Protein AF-X6NV52-F1 (afdb_monomer)

Secondary structure (DSSP, 8-state):
-HHHHHHHHHHHHHHHHHHHHHHHHHHHTTT--GGGSBSEEE-TTTT--EEE-S-HHHHHHHHHHHHHHHTT----HHHHHHHHHHHHHHHHHHHHHHHHHHHHHHHHH--GGGHHHHHHHHHHHHHHHHT-TT-BTT-HHHHHHHHHHHHHHHHHHHHHHHHHHHTT-

Solvent-accessible surface area (backbone atoms only — not comparable to full-atom values): 9707 Å² total; per-residue (Å²): 111,70,68,60,50,53,50,49,53,51,51,52,52,52,48,51,54,52,50,52,50,50,54,49,52,52,61,75,54,68,75,75,65,66,56,79,38,51,54,57,45,67,36,80,90,64,94,55,43,53,42,62,63,61,63,66,64,56,55,51,49,41,53,52,53,51,52,41,46,75,74,68,51,85,75,54,75,68,57,50,52,53,37,57,58,45,55,72,45,48,62,56,50,53,53,47,45,54,53,24,52,49,59,56,47,42,74,75,69,60,51,81,88,49,49,76,77,45,47,63,51,52,49,54,43,52,50,54,61,70,66,40,84,82,42,31,75,76,41,69,68,55,43,51,56,51,50,54,50,50,51,54,45,53,47,57,51,47,55,58,59,53,52,54,62,63,76,74,113

Mean predicted aligned error: 9.34 Å

Structure (mmCIF, N/CA/C/O backbone):
data_AF-X6NV52-F1
#
_entry.id   AF-X6NV52-F1
#
loop_
_atom_site.group_PDB
_atom_site.id
_atom_site.type_symbol
_atom_site.label_atom_id
_atom_site.label_alt_id
_atom_site.label_comp_id
_atom_site.label_asym_id
_atom_site.label_entity_id
_atom_site.label_seq_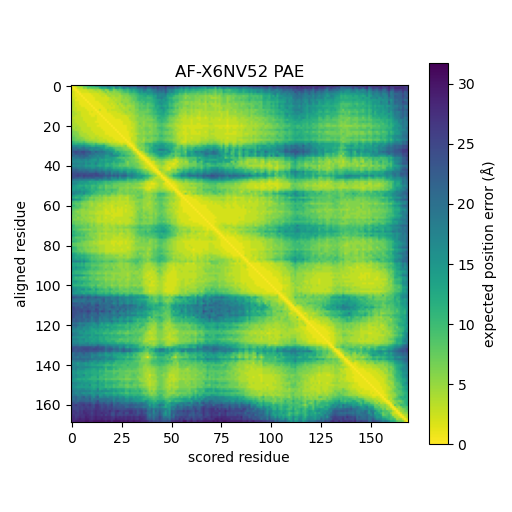id
_atom_site.pdbx_PDB_ins_code
_atom_site.Cartn_x
_atom_site.Cartn_y
_atom_site.Cartn_z
_atom_site.occupancy
_atom_site.B_iso_or_equiv
_atom_site.auth_seq_id
_atom_site.auth_comp_id
_atom_site.auth_asym_id
_atom_site.auth_atom_id
_atom_site.pdbx_PDB_model_num
ATOM 1 N N . GLU A 1 1 ? 34.525 13.836 -32.733 1.00 70.88 1 GLU A N 1
ATOM 2 C CA . GLU A 1 1 ? 34.931 12.497 -32.248 1.00 70.88 1 GLU A CA 1
ATOM 3 C C . GLU A 1 1 ? 34.669 12.291 -30.760 1.00 70.88 1 GLU A C 1
ATOM 5 O O . GLU A 1 1 ? 33.910 11.395 -30.421 1.00 70.88 1 GLU A O 1
ATOM 10 N N . THR A 1 2 ? 35.203 13.131 -29.869 1.00 86.62 2 THR A N 1
ATOM 11 C CA . THR A 1 2 ? 35.056 12.961 -28.408 1.00 86.62 2 THR A CA 1
ATOM 12 C C . THR A 1 2 ? 33.617 13.092 -27.896 1.00 86.62 2 THR A C 1
ATOM 14 O O . THR A 1 2 ? 33.186 12.259 -27.110 1.00 86.62 2 THR A O 1
ATOM 17 N N . LEU A 1 3 ? 32.845 14.079 -28.372 1.00 88.06 3 LEU A N 1
ATOM 18 C CA . LEU A 1 3 ? 31.438 14.256 -27.974 1.00 88.06 3 LEU A CA 1
ATOM 19 C C . LEU A 1 3 ? 30.544 13.094 -28.422 1.00 88.06 3 LEU A C 1
ATOM 21 O O . LEU A 1 3 ? 29.704 12.639 -27.659 1.00 88.06 3 LEU A O 1
ATOM 25 N N . SER A 1 4 ? 30.751 12.589 -29.640 1.00 89.25 4 SER A N 1
ATOM 26 C CA . SER A 1 4 ? 30.016 11.431 -30.160 1.00 89.25 4 SER A CA 1
ATOM 27 C C . SER A 1 4 ? 30.329 10.166 -29.362 1.00 89.25 4 SER A C 1
ATOM 29 O O . SER A 1 4 ? 29.428 9.385 -29.087 1.00 89.25 4 SER A O 1
ATOM 31 N N . ARG A 1 5 ? 31.589 9.992 -28.940 1.00 92.62 5 ARG A N 1
ATOM 32 C CA . ARG A 1 5 ? 31.991 8.875 -28.081 1.00 92.62 5 ARG A CA 1
ATOM 33 C C . ARG A 1 5 ? 31.328 8.952 -26.704 1.00 92.62 5 ARG A C 1
ATOM 35 O O . ARG A 1 5 ? 30.711 7.982 -26.293 1.00 92.62 5 ARG A O 1
ATOM 42 N N . LEU A 1 6 ? 31.382 10.114 -26.048 1.00 93.88 6 LEU A N 1
ATOM 43 C CA . LEU A 1 6 ? 30.739 10.327 -24.743 1.00 93.88 6 LEU A CA 1
ATOM 44 C C . LEU A 1 6 ? 29.217 10.148 -24.809 1.00 93.88 6 LEU A C 1
ATOM 46 O O . LEU A 1 6 ? 28.619 9.612 -23.883 1.00 93.88 6 LEU A O 1
ATOM 50 N N . TRP A 1 7 ? 28.586 10.583 -25.903 1.00 92.75 7 TRP A N 1
ATOM 51 C CA . TRP A 1 7 ? 27.157 10.372 -26.114 1.00 92.75 7 TRP A CA 1
ATOM 52 C C . TRP A 1 7 ? 26.815 8.885 -26.234 1.00 92.75 7 TRP A C 1
ATOM 54 O O . TRP A 1 7 ? 25.869 8.428 -25.601 1.00 92.75 7 TRP A O 1
ATOM 64 N N . ASN A 1 8 ? 27.603 8.125 -26.996 1.00 92.06 8 ASN A N 1
ATOM 65 C CA . ASN A 1 8 ? 27.410 6.683 -27.133 1.00 92.06 8 ASN A CA 1
ATOM 66 C C . ASN A 1 8 ? 27.624 5.953 -25.801 1.00 92.06 8 ASN A C 1
ATOM 68 O O . ASN A 1 8 ? 26.771 5.160 -25.424 1.00 92.06 8 ASN A O 1
ATOM 72 N N . GLU A 1 9 ? 28.686 6.282 -25.057 1.00 93.75 9 GLU A N 1
ATOM 73 C CA . GLU A 1 9 ? 28.947 5.722 -23.720 1.00 93.75 9 GLU A CA 1
ATOM 74 C C . GLU A 1 9 ? 27.776 5.995 -22.755 1.00 93.75 9 GLU A C 1
ATOM 76 O O . GLU A 1 9 ? 27.354 5.113 -22.008 1.00 93.75 9 GLU A O 1
ATOM 81 N N . LEU A 1 10 ? 27.202 7.203 -22.795 1.00 92.06 10 LEU A N 1
ATOM 82 C CA . LEU A 1 10 ? 26.050 7.568 -21.966 1.00 92.06 10 LEU A CA 1
ATOM 83 C C . LEU A 1 10 ? 24.780 6.800 -22.362 1.00 92.06 10 LEU A C 1
ATOM 85 O O . LEU A 1 10 ? 24.025 6.370 -21.489 1.00 92.06 10 LEU A O 1
ATOM 89 N N . VAL A 1 11 ? 24.539 6.616 -23.662 1.00 89.38 11 VAL A N 1
ATOM 90 C CA . VAL A 1 11 ? 23.397 5.839 -24.169 1.00 89.38 11 VAL A CA 1
ATOM 91 C C . VAL A 1 11 ? 23.540 4.357 -23.815 1.00 89.38 11 VAL A C 1
ATOM 93 O O . VAL A 1 11 ? 22.568 3.750 -23.367 1.00 89.38 11 VAL A O 1
ATOM 96 N N . GLU A 1 12 ? 24.732 3.782 -23.971 1.00 90.94 12 GLU A N 1
ATOM 97 C CA . GLU A 1 12 ? 25.026 2.394 -23.596 1.00 90.94 12 GLU A CA 1
ATOM 98 C C . GLU A 1 12 ? 24.813 2.175 -22.097 1.00 90.94 12 GLU A C 1
ATOM 100 O O . GLU A 1 12 ? 24.015 1.317 -21.718 1.00 90.94 12 GLU A O 1
ATOM 105 N N . GLY A 1 13 ? 25.396 3.028 -21.248 1.00 91.75 13 GLY A N 1
ATOM 106 C CA . GLY A 1 13 ? 25.189 2.954 -19.801 1.00 91.75 13 GLY A CA 1
ATOM 107 C C . GLY A 1 13 ? 23.718 3.113 -19.398 1.00 91.75 13 GLY A C 1
ATOM 108 O O . GLY A 1 13 ? 23.225 2.388 -18.535 1.00 91.75 13 GLY A O 1
ATOM 109 N N . SER A 1 14 ? 22.971 4.008 -20.054 1.00 88.31 14 SER A N 1
ATOM 110 C CA . SER A 1 14 ? 21.531 4.158 -19.807 1.00 88.31 14 SER A CA 1
ATOM 111 C C . SER A 1 14 ? 20.739 2.899 -20.170 1.00 88.31 14 SER A C 1
ATOM 113 O O . SER A 1 14 ? 19.787 2.557 -19.465 1.00 88.31 14 SER A O 1
ATOM 115 N N . ASN A 1 15 ? 21.093 2.222 -21.265 1.00 88.00 15 ASN A N 1
ATOM 116 C CA . ASN A 1 15 ? 20.420 0.995 -21.686 1.00 88.00 15 ASN A CA 1
ATOM 117 C C . ASN A 1 15 ? 20.718 -0.152 -20.717 1.00 88.00 15 ASN A C 1
ATOM 119 O O . ASN A 1 15 ? 19.789 -0.831 -20.284 1.00 88.00 15 ASN A O 1
ATOM 123 N N . GLU A 1 16 ? 21.975 -0.311 -20.301 1.00 92.19 16 GLU A N 1
ATOM 124 C CA . GLU A 1 16 ? 22.373 -1.319 -19.311 1.00 92.19 16 GLU A CA 1
ATOM 125 C C . GLU A 1 16 ? 21.647 -1.126 -17.974 1.00 92.19 16 GLU A C 1
ATOM 127 O O . GLU A 1 16 ? 21.130 -2.083 -17.390 1.00 92.19 16 GLU A O 1
ATOM 132 N N . MET A 1 17 ? 21.544 0.121 -17.499 1.00 90.12 17 MET A N 1
ATOM 133 C CA . MET A 1 17 ? 20.788 0.443 -16.286 1.00 90.12 17 MET A CA 1
ATOM 134 C C . MET A 1 17 ? 19.308 0.066 -16.421 1.00 90.12 17 MET A C 1
ATOM 136 O O . MET A 1 17 ? 18.725 -0.486 -15.485 1.00 90.12 17 MET A O 1
ATOM 140 N N . PHE A 1 18 ? 18.701 0.335 -17.578 1.00 88.94 18 PHE A N 1
ATOM 141 C CA . PHE A 1 18 ? 17.300 0.011 -17.836 1.00 88.94 18 PHE A CA 1
ATOM 142 C C . PHE A 1 18 ? 17.051 -1.502 -17.941 1.00 88.94 18 PHE A C 1
ATOM 144 O O . PHE A 1 18 ? 16.052 -2.006 -17.417 1.00 88.94 18 PHE A O 1
ATOM 151 N N . GLU A 1 19 ? 17.960 -2.247 -18.570 1.00 90.06 19 GLU A N 1
ATOM 152 C CA . GLU A 1 19 ? 17.892 -3.709 -18.649 1.00 90.06 19 GLU A CA 1
ATOM 153 C C . GLU A 1 19 ? 18.077 -4.360 -17.276 1.00 90.06 19 GLU A C 1
ATOM 155 O O . GLU A 1 19 ? 17.294 -5.231 -16.889 1.00 90.06 19 GLU A O 1
ATOM 160 N N . SER A 1 20 ? 19.059 -3.896 -16.502 1.00 93.19 20 SER A N 1
ATOM 161 C CA . SER A 1 20 ? 19.298 -4.356 -15.132 1.00 93.19 20 SER A CA 1
ATOM 162 C C . SER A 1 20 ? 18.075 -4.125 -14.240 1.00 93.19 20 SER A C 1
ATOM 164 O O . SER A 1 20 ? 17.601 -5.045 -13.567 1.00 93.19 20 SER A O 1
ATOM 166 N N . TRP A 1 21 ? 17.491 -2.926 -14.307 1.00 92.50 21 TRP A N 1
ATOM 167 C CA . TRP A 1 21 ? 16.242 -2.609 -13.619 1.00 92.50 21 TRP A CA 1
ATOM 168 C C . TRP A 1 21 ? 15.092 -3.526 -14.054 1.00 92.50 21 TRP A C 1
ATOM 170 O O . TRP A 1 21 ? 14.396 -4.082 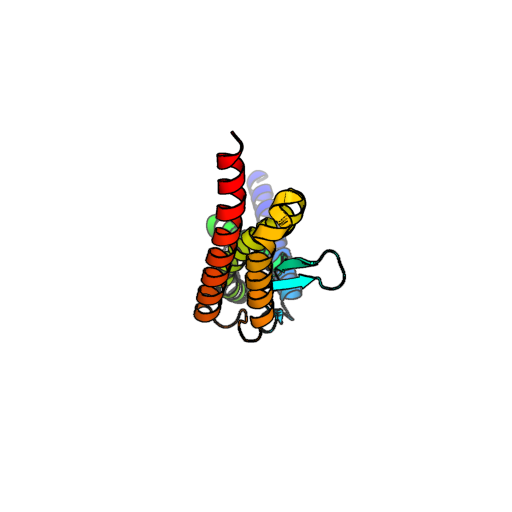-13.204 1.00 92.50 21 TRP A O 1
ATOM 180 N N . THR A 1 22 ? 14.922 -3.735 -15.362 1.00 90.56 22 THR A N 1
ATOM 181 C CA . THR A 1 22 ? 13.881 -4.616 -15.910 1.00 90.56 22 THR A CA 1
ATOM 182 C C . THR A 1 22 ? 14.012 -6.026 -15.339 1.00 90.56 22 THR A C 1
ATOM 184 O O . THR A 1 22 ? 13.032 -6.577 -14.845 1.00 90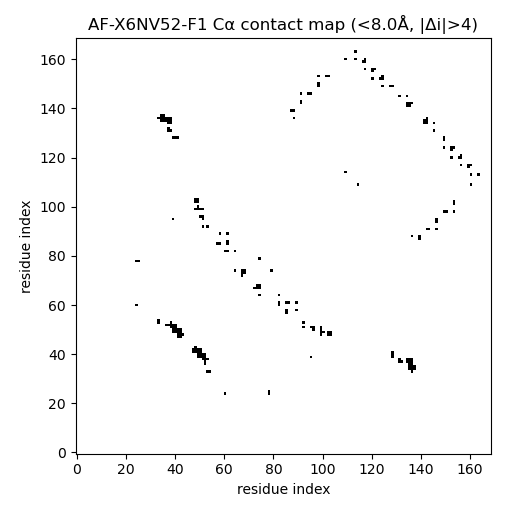.56 22 THR A O 1
ATOM 187 N N . ASN A 1 23 ? 15.217 -6.597 -15.340 1.00 91.12 23 ASN A N 1
ATOM 188 C CA . ASN A 1 23 ? 15.467 -7.938 -14.811 1.00 91.12 23 ASN A CA 1
ATOM 189 C C . ASN A 1 23 ? 15.196 -8.028 -13.303 1.00 91.12 23 ASN A C 1
ATOM 191 O O . ASN A 1 23 ? 14.576 -8.991 -12.854 1.00 91.12 23 ASN A O 1
ATOM 195 N N . SER A 1 24 ? 15.597 -7.009 -12.542 1.00 91.19 24 SER A N 1
ATOM 196 C CA . SER A 1 24 ? 15.336 -6.922 -11.101 1.00 91.19 24 SER A CA 1
ATOM 197 C C . SER A 1 24 ? 13.836 -6.915 -10.784 1.00 91.19 24 SER A C 1
ATOM 199 O O . SER A 1 24 ? 13.364 -7.706 -9.968 1.00 91.19 24 SER A O 1
ATOM 201 N N . VAL A 1 25 ? 13.054 -6.095 -11.498 1.00 88.94 25 VAL A N 1
ATOM 202 C CA . VAL A 1 25 ? 11.588 -6.058 -11.363 1.00 88.94 25 VAL A CA 1
ATOM 203 C C . VAL A 1 25 ? 10.973 -7.414 -11.714 1.00 88.94 25 VAL A C 1
ATOM 205 O O . VAL A 1 25 ? 10.115 -7.918 -10.990 1.00 88.94 25 VAL A O 1
ATOM 208 N N . MET A 1 26 ? 11.409 -8.031 -12.813 1.00 86.50 26 MET A N 1
ATOM 209 C CA . MET A 1 26 ? 10.895 -9.335 -13.237 1.00 86.50 26 MET A CA 1
ATOM 210 C C . MET A 1 26 ? 11.153 -10.428 -12.191 1.00 86.50 26 MET A C 1
ATOM 212 O O . MET A 1 26 ? 10.283 -11.271 -11.974 1.00 86.50 26 MET A O 1
ATOM 216 N N . ASP A 1 27 ? 12.316 -10.415 -11.538 1.00 87.50 27 ASP A N 1
ATOM 217 C CA . ASP A 1 27 ? 12.660 -11.381 -10.494 1.00 87.50 27 ASP A CA 1
ATOM 218 C C . ASP A 1 27 ? 11.854 -11.146 -9.208 1.00 87.50 27 ASP A C 1
ATOM 220 O O . ASP A 1 27 ? 11.201 -12.063 -8.703 1.00 87.50 27 ASP A O 1
ATOM 224 N N . GLN A 1 28 ? 11.792 -9.892 -8.747 1.00 84.88 28 GLN A N 1
ATOM 225 C CA . GLN A 1 28 ? 11.060 -9.495 -7.541 1.00 84.88 28 GLN A CA 1
ATOM 226 C C . GLN A 1 28 ? 9.578 -9.889 -7.594 1.00 84.88 28 GLN A C 1
ATOM 228 O O . GLN A 1 28 ? 8.998 -10.324 -6.597 1.00 84.88 28 GLN A O 1
ATOM 233 N N . PHE A 1 29 ? 8.952 -9.751 -8.763 1.00 80.94 29 PHE A N 1
ATOM 234 C CA . PHE A 1 29 ? 7.511 -9.926 -8.928 1.00 80.94 29 PHE A CA 1
ATOM 235 C C . PHE A 1 29 ? 7.106 -11.269 -9.556 1.00 80.94 29 PHE A C 1
ATOM 237 O O . PHE A 1 29 ? 5.915 -11.521 -9.760 1.00 80.94 29 PHE A O 1
ATOM 244 N N . LYS A 1 30 ? 8.066 -12.177 -9.776 1.00 79.06 30 LYS A N 1
ATOM 245 C CA . LYS A 1 30 ? 7.854 -13.504 -10.380 1.00 79.06 30 LYS A CA 1
ATOM 246 C C . LYS A 1 30 ? 6.803 -14.362 -9.662 1.00 79.06 30 LYS A C 1
ATOM 248 O O . LYS A 1 30 ? 6.079 -15.108 -10.313 1.00 79.06 30 LYS A O 1
ATOM 253 N N . ASN A 1 31 ? 6.705 -14.241 -8.334 1.00 67.88 31 ASN A N 1
ATOM 254 C CA . ASN A 1 31 ? 5.844 -15.065 -7.471 1.00 67.88 31 ASN A CA 1
ATOM 255 C C . ASN A 1 31 ? 4.754 -14.262 -6.735 1.00 67.88 31 ASN A C 1
ATOM 257 O O . ASN A 1 31 ? 4.328 -14.647 -5.645 1.00 67.88 31 ASN A O 1
ATOM 261 N N . LEU A 1 32 ? 4.306 -13.133 -7.291 1.00 65.38 32 LEU A N 1
ATOM 262 C CA . LEU A 1 32 ? 3.257 -12.308 -6.680 1.00 65.38 32 LEU A CA 1
ATOM 263 C C . LEU A 1 32 ? 1.981 -13.111 -6.385 1.00 65.38 32 LEU A C 1
ATOM 265 O O . LEU A 1 32 ? 1.199 -13.417 -7.285 1.00 65.38 32 LEU A O 1
ATOM 269 N N . ASN A 1 33 ? 1.724 -13.368 -5.102 1.00 63.06 33 ASN A N 1
ATOM 270 C CA . ASN A 1 33 ? 0.488 -13.987 -4.619 1.00 63.06 33 ASN A CA 1
ATOM 271 C C . ASN A 1 33 ? -0.296 -13.061 -3.667 1.00 63.06 33 ASN A C 1
ATOM 273 O O . ASN A 1 33 ? -1.043 -13.512 -2.803 1.00 63.06 33 ASN A O 1
ATOM 277 N N . ASP A 1 34 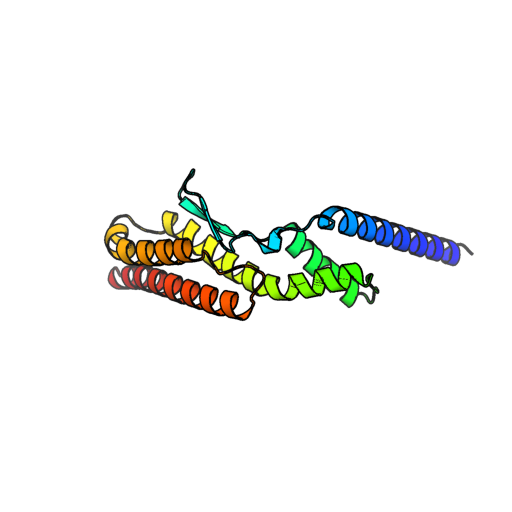? -0.132 -11.742 -3.821 1.00 59.88 34 ASP A N 1
ATOM 278 C CA . ASP A 1 34 ? -0.824 -10.737 -2.996 1.00 59.88 34 ASP A CA 1
ATOM 279 C C . ASP A 1 34 ? -2.343 -10.686 -3.248 1.00 59.88 34 ASP A C 1
ATOM 281 O O . ASP A 1 34 ? -3.082 -10.131 -2.439 1.00 59.88 34 ASP A O 1
ATOM 285 N N . LYS A 1 35 ? -2.830 -11.326 -4.320 1.00 60.38 35 LYS A N 1
ATOM 286 C CA . LYS A 1 35 ? -4.258 -11.412 -4.684 1.00 60.38 35 LYS A CA 1
ATOM 287 C C . LYS A 1 35 ? -5.145 -11.965 -3.566 1.00 60.38 35 LYS A C 1
ATOM 289 O O . LYS A 1 35 ? -6.298 -11.566 -3.456 1.00 60.38 35 LYS A O 1
ATOM 294 N N . ASN A 1 36 ? -4.597 -12.853 -2.737 1.00 59.22 36 ASN A N 1
ATOM 295 C CA . ASN A 1 36 ? -5.340 -13.564 -1.695 1.00 59.22 36 ASN A CA 1
ATOM 296 C C . ASN A 1 36 ? -5.129 -12.986 -0.289 1.00 59.22 36 ASN A C 1
ATOM 29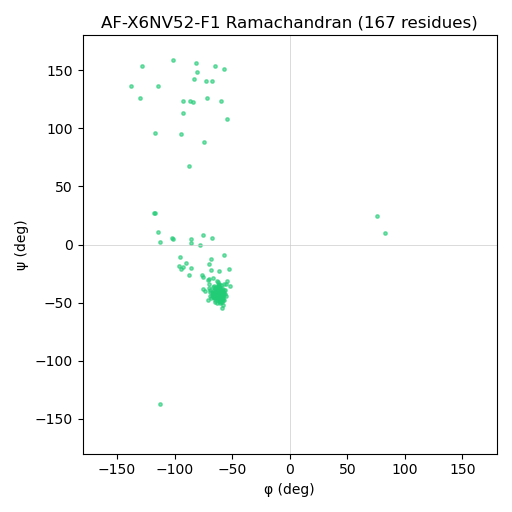8 O O . ASN A 1 36 ? -5.606 -13.561 0.689 1.00 59.22 36 ASN A O 1
ATOM 302 N N . LYS A 1 37 ? -4.395 -11.874 -0.160 1.00 70.06 37 LYS A N 1
ATOM 303 C CA . LYS A 1 37 ? -4.197 -11.222 1.136 1.00 70.06 37 LYS A CA 1
ATOM 304 C C . LYS A 1 37 ? -5.382 -10.313 1.455 1.00 70.06 37 LYS A C 1
ATOM 306 O O . LYS A 1 37 ? -5.911 -9.632 0.577 1.00 70.06 37 LYS A O 1
ATOM 311 N N . LYS A 1 38 ? -5.767 -10.289 2.734 1.00 72.69 38 LYS A N 1
ATOM 312 C CA . LYS A 1 38 ? -6.705 -9.299 3.286 1.00 72.69 38 LYS A CA 1
ATOM 313 C C . LYS A 1 38 ? -6.165 -7.894 3.035 1.00 72.69 38 LYS A C 1
ATOM 315 O O . LYS A 1 38 ? -4.952 -7.743 3.000 1.00 72.69 38 LYS A O 1
ATOM 320 N N . LEU A 1 39 ? -7.024 -6.885 2.892 1.00 75.94 39 LEU A N 1
ATOM 321 C CA . LEU A 1 39 ? -6.594 -5.498 2.646 1.00 75.94 39 LEU A CA 1
ATOM 322 C C . LEU A 1 39 ? -5.903 -4.870 3.868 1.00 75.94 39 LEU A C 1
ATOM 324 O O . LEU A 1 39 ? -4.912 -4.147 3.740 1.00 75.94 39 LEU A O 1
ATOM 328 N N . LEU A 1 40 ? -6.445 -5.144 5.053 1.00 79.12 40 LEU A N 1
ATOM 329 C CA . LEU A 1 40 ? -5.991 -4.634 6.341 1.00 79.12 40 LEU A CA 1
ATOM 330 C C . LEU A 1 40 ? -5.787 -5.786 7.320 1.00 79.12 40 LEU A C 1
ATOM 332 O O . LEU A 1 40 ? -6.481 -6.787 7.250 1.00 79.12 40 LEU A O 1
ATOM 336 N N . GLU A 1 41 ? -4.916 -5.637 8.301 1.00 81.38 41 GLU A N 1
ATOM 337 C CA . GLU A 1 41 ? -4.806 -6.567 9.423 1.00 81.38 41 GLU A CA 1
ATOM 338 C C . GLU A 1 41 ? -4.620 -5.788 10.717 1.00 81.38 41 GLU A C 1
ATOM 340 O O . GLU A 1 41 ? -3.870 -4.817 10.766 1.00 81.38 41 GLU A O 1
ATOM 345 N N . LEU A 1 42 ? -5.327 -6.204 11.766 1.00 78.19 42 LEU A N 1
ATOM 346 C CA . LEU A 1 42 ? -5.058 -5.733 13.120 1.00 78.19 42 LEU A CA 1
ATOM 347 C C . LEU A 1 42 ? -3.978 -6.629 13.715 1.00 78.19 42 LEU A C 1
ATOM 349 O O . LEU A 1 42 ? -4.155 -7.846 13.780 1.00 78.19 42 LEU A O 1
ATOM 353 N N . ASP A 1 43 ? -2.878 -6.033 14.161 1.00 77.19 43 ASP A N 1
ATOM 354 C CA . ASP A 1 43 ? -1.820 -6.746 14.862 1.00 77.19 43 ASP A CA 1
ATOM 355 C C . ASP A 1 43 ? -2.266 -7.074 16.291 1.00 77.19 43 ASP A C 1
ATOM 357 O O . ASP A 1 43 ? -2.039 -6.317 17.237 1.00 77.19 43 ASP A O 1
ATOM 361 N N . VAL A 1 44 ? -2.922 -8.225 16.433 1.00 64.69 44 VAL A N 1
ATOM 362 C CA . VAL A 1 44 ? -3.435 -8.726 17.717 1.00 64.69 44 VAL A CA 1
ATOM 363 C C . VAL A 1 44 ? -2.299 -9.162 18.657 1.00 64.69 44 VAL A C 1
ATOM 365 O O . VAL A 1 44 ? -2.519 -9.301 19.855 1.00 64.69 44 VAL A O 1
ATOM 368 N N . SER A 1 45 ? -1.085 -9.372 18.137 1.00 62.56 45 SER A N 1
ATOM 369 C CA . SER A 1 45 ? 0.072 -9.812 18.929 1.00 62.56 45 SER A CA 1
ATOM 370 C C . SER A 1 45 ? 0.833 -8.660 19.596 1.00 62.56 45 SER A C 1
ATOM 372 O O . SER A 1 45 ? 1.552 -8.882 20.570 1.00 62.56 45 SER A O 1
ATOM 374 N N . GLY A 1 46 ? 0.666 -7.436 19.083 1.00 64.75 46 GLY A N 1
ATOM 375 C CA . GLY A 1 46 ? 1.333 -6.224 19.556 1.00 64.75 46 GLY A CA 1
ATOM 376 C C . GLY A 1 46 ? 0.379 -5.211 20.197 1.00 64.75 46 GLY A C 1
ATOM 377 O O . GLY A 1 46 ? -0.510 -5.553 20.970 1.00 64.75 46 GLY A O 1
ATOM 378 N N . LYS A 1 47 ? 0.561 -3.925 19.870 1.00 66.69 47 LYS A N 1
ATOM 379 C CA . LYS A 1 47 ? -0.243 -2.802 20.396 1.00 66.69 47 LYS A CA 1
ATOM 380 C C . LYS A 1 47 ? -1.648 -2.682 19.775 1.00 66.69 47 LYS A C 1
ATOM 382 O O . LYS A 1 47 ? -2.320 -1.684 20.013 1.00 66.69 47 LYS A O 1
ATOM 387 N N . GLY A 1 48 ? -2.088 -3.653 18.970 1.00 72.12 48 GLY A N 1
ATOM 388 C CA . GLY A 1 48 ? -3.345 -3.558 18.223 1.00 72.12 48 GLY A CA 1
ATOM 389 C C . GLY A 1 48 ? -3.264 -2.649 16.994 1.00 72.12 48 GLY A C 1
ATOM 390 O O . GLY A 1 48 ? -4.284 -2.108 16.580 1.00 72.12 48 GLY A O 1
ATOM 391 N N . GLU A 1 49 ? -2.072 -2.446 16.426 1.00 81.00 49 GLU A N 1
ATOM 392 C CA . GLU A 1 49 ? -1.868 -1.547 15.284 1.00 81.00 49 GLU A CA 1
ATOM 393 C C . GLU A 1 49 ? -2.546 -2.069 14.016 1.00 81.00 49 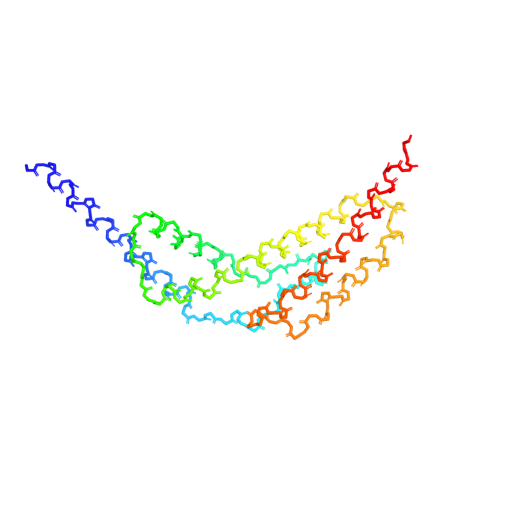GLU A C 1
ATOM 395 O O . GLU A 1 49 ? -2.511 -3.261 13.703 1.00 81.00 49 GLU A O 1
ATOM 400 N N . LEU A 1 50 ? -3.126 -1.151 13.250 1.00 84.31 50 LEU A N 1
ATOM 401 C CA . LEU A 1 50 ? -3.708 -1.434 11.952 1.00 84.31 50 LEU A CA 1
ATOM 402 C C . LEU A 1 50 ? -2.610 -1.397 10.876 1.00 84.31 50 LEU A C 1
ATOM 404 O O . LEU A 1 50 ? -1.923 -0.385 10.708 1.00 84.31 50 LEU A O 1
ATOM 408 N N . LYS A 1 51 ? -2.451 -2.500 10.141 1.00 85.19 51 LYS A N 1
ATOM 409 C CA . LYS A 1 51 ? -1.464 -2.684 9.069 1.00 85.19 51 LYS A CA 1
ATOM 410 C C . LYS A 1 51 ? -2.166 -2.849 7.727 1.00 85.19 51 LYS A C 1
ATOM 412 O O . LYS A 1 51 ? -3.151 -3.570 7.616 1.00 85.19 51 LYS A O 1
ATOM 417 N N . VAL A 1 52 ? -1.654 -2.177 6.698 1.00 85.06 52 VAL A N 1
ATOM 418 C CA . VAL A 1 52 ? -2.139 -2.325 5.319 1.00 85.06 52 VAL A CA 1
ATOM 419 C C . VAL A 1 52 ? -1.310 -3.387 4.624 1.00 85.06 52 VAL A C 1
ATOM 421 O O . VAL A 1 52 ? -0.093 -3.254 4.499 1.00 85.06 52 VAL A O 1
ATOM 424 N N . ASN A 1 53 ? -1.980 -4.406 4.113 1.00 80.00 53 ASN A N 1
ATOM 425 C CA . ASN A 1 53 ? -1.363 -5.495 3.373 1.00 80.00 53 ASN A CA 1
ATOM 426 C C . ASN A 1 53 ? -1.260 -5.128 1.893 1.00 80.00 53 ASN A C 1
ATOM 428 O O . ASN A 1 53 ? -1.931 -5.699 1.034 1.00 80.00 53 ASN A O 1
ATOM 432 N N . TYR A 1 54 ? -0.421 -4.141 1.602 1.00 77.00 54 TYR A N 1
ATOM 433 C CA . TYR A 1 54 ? -0.048 -3.789 0.241 1.00 77.00 54 TYR A CA 1
ATOM 434 C C . TYR A 1 54 ? 1.467 -3.692 0.161 1.00 77.00 54 TYR A C 1
ATOM 436 O O . TYR A 1 54 ? 2.080 -2.964 0.947 1.00 77.00 54 TYR A O 1
ATOM 444 N N . SER A 1 55 ? 2.072 -4.428 -0.772 1.00 76.50 55 SER A N 1
ATOM 445 C CA . SER A 1 55 ? 3.523 -4.441 -0.913 1.00 76.50 55 SER A CA 1
ATOM 446 C C . SER A 1 55 ? 4.048 -3.029 -1.203 1.00 76.50 55 SER A C 1
ATOM 448 O O . SER A 1 55 ? 3.637 -2.363 -2.159 1.00 76.50 55 SER A O 1
ATOM 450 N N . ILE A 1 56 ? 4.960 -2.559 -0.347 1.00 75.56 56 ILE A N 1
ATOM 451 C CA . ILE A 1 56 ? 5.658 -1.276 -0.515 1.00 75.56 56 ILE A CA 1
ATOM 452 C C . ILE A 1 56 ? 6.428 -1.278 -1.839 1.00 75.56 56 ILE A C 1
ATOM 454 O O . ILE A 1 56 ? 6.453 -0.267 -2.540 1.00 75.56 56 ILE A O 1
ATOM 458 N N . ASP A 1 57 ? 6.960 -2.434 -2.225 1.00 79.88 57 ASP A N 1
ATOM 459 C CA . ASP A 1 57 ? 7.653 -2.618 -3.493 1.00 79.88 57 ASP A CA 1
ATOM 460 C C . ASP A 1 57 ? 6.721 -2.374 -4.680 1.00 79.88 57 ASP A C 1
ATOM 462 O O . ASP A 1 57 ? 7.119 -1.764 -5.668 1.00 79.88 57 ASP A O 1
ATOM 466 N N . PHE A 1 58 ? 5.447 -2.764 -4.566 1.00 80.19 58 PHE A N 1
ATOM 467 C CA . PHE A 1 58 ? 4.447 -2.512 -5.603 1.00 80.19 58 PHE A CA 1
ATOM 468 C C . PHE A 1 58 ? 4.168 -1.013 -5.765 1.00 80.19 58 PHE A C 1
ATOM 470 O O . PHE A 1 58 ? 4.026 -0.518 -6.882 1.00 80.19 58 PHE A O 1
ATOM 477 N N . ILE A 1 59 ? 4.125 -0.261 -4.659 1.00 81.81 59 ILE A N 1
ATOM 478 C CA . ILE A 1 59 ? 4.009 1.206 -4.705 1.00 81.81 59 ILE A CA 1
ATOM 479 C C . ILE A 1 59 ? 5.207 1.804 -5.441 1.00 81.81 59 ILE A C 1
ATOM 481 O O . ILE A 1 59 ? 5.030 2.634 -6.334 1.00 81.81 59 ILE A O 1
ATOM 485 N N . SER A 1 60 ? 6.407 1.357 -5.076 1.00 86.06 60 SER A N 1
ATOM 486 C CA . SER A 1 60 ? 7.653 1.812 -5.684 1.00 86.06 60 SER A CA 1
ATOM 487 C C . SER A 1 60 ? 7.674 1.517 -7.187 1.00 86.06 60 SER A C 1
ATOM 489 O O . SER A 1 60 ? 7.940 2.416 -7.981 1.00 86.06 60 SER A O 1
ATOM 491 N N . LEU A 1 61 ? 7.275 0.309 -7.601 1.00 87.81 61 LEU A N 1
ATOM 492 C CA . LEU A 1 61 ? 7.170 -0.074 -9.010 1.00 87.81 61 LEU A CA 1
ATOM 493 C C . LEU A 1 61 ? 6.223 0.848 -9.791 1.00 87.81 61 LEU A C 1
ATOM 495 O O . LEU A 1 61 ? 6.567 1.308 -10.877 1.00 87.81 61 LEU A O 1
ATOM 499 N N . ILE A 1 62 ? 5.037 1.145 -9.253 1.00 89.25 62 ILE A N 1
ATOM 500 C CA . ILE A 1 62 ? 4.056 2.011 -9.928 1.00 89.25 62 ILE A CA 1
ATOM 501 C C . ILE A 1 62 ? 4.619 3.417 -10.139 1.00 89.25 62 ILE A C 1
ATOM 503 O O . ILE A 1 62 ? 4.445 3.996 -11.214 1.00 89.25 62 ILE A O 1
ATOM 507 N N . GLN A 1 63 ? 5.299 3.960 -9.129 1.00 89.56 63 GLN A N 1
ATOM 508 C CA . GLN A 1 63 ? 5.939 5.273 -9.210 1.00 89.56 63 GLN A CA 1
ATOM 509 C C . GLN A 1 63 ? 7.076 5.274 -10.238 1.00 89.56 63 GLN A C 1
ATOM 511 O O . GLN A 1 63 ? 7.116 6.154 -11.095 1.00 89.56 63 GLN A O 1
ATOM 516 N N . GLN A 1 64 ? 7.940 4.256 -10.216 1.00 91.38 64 GLN A N 1
ATOM 517 C CA . GLN A 1 64 ? 9.040 4.098 -11.171 1.00 91.38 64 GLN A CA 1
ATOM 518 C C . GLN A 1 64 ? 8.532 3.996 -12.616 1.00 91.38 64 GLN A C 1
ATOM 520 O O . GLN A 1 64 ? 9.004 4.721 -13.486 1.00 91.38 64 GLN A O 1
ATOM 525 N N . VAL A 1 65 ? 7.521 3.159 -12.879 1.00 92.38 65 VAL A N 1
ATOM 526 C CA . VAL A 1 65 ? 6.937 3.012 -14.224 1.00 92.38 65 VAL A CA 1
ATOM 527 C C . VAL A 1 65 ? 6.258 4.302 -14.688 1.00 92.38 65 VAL A C 1
ATOM 529 O O . VAL A 1 65 ? 6.367 4.646 -15.864 1.00 92.38 65 VAL A O 1
ATOM 532 N N . ARG A 1 66 ? 5.587 5.046 -13.795 1.00 90.75 66 ARG A N 1
ATOM 533 C CA . ARG A 1 66 ? 5.021 6.360 -14.143 1.00 90.75 66 ARG A CA 1
ATOM 534 C C . ARG A 1 66 ? 6.121 7.335 -14.575 1.00 90.75 66 ARG A C 1
ATOM 536 O O . ARG A 1 66 ? 5.986 7.930 -15.638 1.00 90.75 66 ARG A O 1
ATOM 543 N N . LEU A 1 67 ? 7.205 7.441 -13.807 1.00 91.44 67 LEU A N 1
ATOM 544 C CA . LEU A 1 67 ? 8.338 8.309 -14.146 1.00 91.44 67 LEU A CA 1
ATOM 545 C C . LEU A 1 67 ? 8.967 7.910 -15.485 1.00 91.44 67 LEU A C 1
ATOM 547 O O . LEU A 1 67 ? 9.159 8.754 -16.353 1.00 91.44 67 LEU A O 1
ATOM 551 N N . LEU A 1 68 ? 9.224 6.618 -15.701 1.00 91.06 68 LEU A N 1
ATOM 552 C CA . LEU A 1 68 ? 9.783 6.116 -16.961 1.00 91.06 68 LEU A CA 1
ATOM 553 C C . LEU A 1 68 ? 8.916 6.491 -18.170 1.00 91.06 68 LEU A C 1
ATOM 555 O O . LEU A 1 68 ? 9.447 6.908 -19.199 1.00 91.06 68 LEU A O 1
ATOM 559 N N . LYS A 1 69 ? 7.588 6.398 -18.037 1.00 89.31 69 LYS A N 1
ATOM 560 C CA . LYS A 1 69 ? 6.643 6.831 -19.075 1.00 89.31 69 LYS A CA 1
ATOM 561 C C . LYS A 1 69 ? 6.690 8.337 -19.320 1.00 89.31 69 LYS A C 1
ATOM 563 O O . LYS A 1 69 ? 6.657 8.750 -20.475 1.00 89.31 69 LYS A O 1
ATOM 568 N N . GLU A 1 70 ? 6.771 9.144 -18.264 1.00 90.62 70 GLU A N 1
ATOM 569 C CA . GLU A 1 70 ? 6.888 10.607 -18.361 1.00 90.62 70 GLU A CA 1
ATOM 570 C C . GLU A 1 70 ? 8.179 11.032 -19.079 1.00 90.62 70 GLU A C 1
ATOM 572 O O . GLU A 1 70 ? 8.162 11.971 -19.871 1.00 90.62 70 GLU A O 1
ATOM 577 N N . PHE A 1 71 ? 9.269 10.284 -18.890 1.00 87.31 71 PHE A N 1
ATOM 578 C CA . PHE A 1 71 ? 10.528 10.461 -19.622 1.00 87.31 71 PHE A CA 1
ATOM 579 C C . PHE A 1 71 ? 10.520 9.872 -21.047 1.00 87.31 71 PHE A C 1
ATOM 581 O O . PHE A 1 71 ? 11.511 9.982 -21.764 1.00 87.31 71 PHE A O 1
ATOM 588 N N . GLY A 1 72 ? 9.418 9.257 -21.489 1.00 85.75 72 GLY A N 1
ATOM 589 C CA . GLY A 1 72 ? 9.275 8.703 -22.839 1.00 85.75 72 GLY A CA 1
ATOM 590 C C . GLY A 1 72 ? 9.876 7.307 -23.038 1.00 85.75 72 GLY A C 1
ATOM 591 O O . GLY A 1 72 ? 9.931 6.826 -24.174 1.00 85.75 72 GLY A O 1
ATOM 592 N N . HIS A 1 73 ? 10.294 6.623 -21.967 1.00 85.38 73 HIS A N 1
ATOM 593 C CA . HIS A 1 73 ? 10.766 5.242 -22.056 1.00 85.38 73 HIS A CA 1
ATOM 594 C C . HIS A 1 73 ? 9.604 4.273 -22.292 1.00 85.38 73 HIS A C 1
ATOM 596 O O . HIS A 1 73 ? 8.528 4.377 -21.699 1.00 85.38 73 HIS A O 1
ATOM 602 N N . LYS A 1 74 ? 9.846 3.269 -23.140 1.00 86.88 74 LYS A N 1
ATOM 603 C CA . LYS A 1 74 ? 8.913 2.163 -23.369 1.00 86.88 74 LYS A CA 1
ATOM 604 C C . LYS A 1 74 ? 9.259 1.016 -22.429 1.00 86.88 74 LYS A C 1
ATOM 606 O O . LYS A 1 74 ? 10.310 0.398 -22.564 1.00 86.88 74 LYS A O 1
ATOM 611 N N . VAL A 1 75 ? 8.366 0.723 -21.492 1.00 89.19 75 VAL A N 1
ATOM 612 C CA . VAL A 1 75 ? 8.483 -0.439 -20.602 1.00 89.19 75 VAL A CA 1
ATOM 613 C C . VAL A 1 75 ? 7.982 -1.715 -21.286 1.00 89.19 75 VAL A C 1
ATOM 615 O O . VAL A 1 75 ? 7.188 -1.673 -22.228 1.00 89.19 75 VAL A O 1
ATOM 618 N N . SER A 1 76 ? 8.461 -2.872 -20.825 1.00 88.81 76 SER A N 1
ATOM 619 C CA . SER A 1 76 ? 8.056 -4.165 -21.379 1.00 88.81 76 SER A CA 1
ATOM 620 C C . SER A 1 76 ? 6.564 -4.441 -21.142 1.00 88.81 76 SER A C 1
ATOM 622 O O . SER A 1 76 ? 5.973 -3.991 -20.159 1.00 88.81 76 SER A O 1
ATOM 624 N N . LYS A 1 77 ? 5.943 -5.249 -22.013 1.00 87.81 77 LYS A N 1
ATOM 625 C CA . LYS A 1 77 ? 4.517 -5.612 -21.894 1.00 87.81 77 LYS A CA 1
ATOM 626 C C . LYS A 1 77 ? 4.183 -6.263 -20.546 1.00 87.81 77 LYS A C 1
ATOM 628 O O . LYS A 1 77 ? 3.090 -6.066 -20.029 1.00 87.81 77 LYS A O 1
ATOM 633 N N . HIS A 1 78 ? 5.110 -7.034 -19.983 1.00 85.50 78 HIS A N 1
ATOM 634 C CA . HIS A 1 78 ? 4.910 -7.663 -18.681 1.00 85.50 78 HIS A CA 1
ATOM 635 C C . HIS A 1 78 ? 4.873 -6.624 -17.552 1.00 85.50 78 HIS A C 1
ATOM 637 O O . HIS A 1 78 ? 3.956 -6.634 -16.733 1.00 85.50 78 HIS A O 1
ATOM 643 N N . ILE A 1 79 ? 5.812 -5.673 -17.554 1.00 89.38 79 ILE A N 1
ATOM 644 C CA . ILE A 1 79 ? 5.839 -4.573 -16.581 1.00 89.38 79 ILE A CA 1
ATOM 645 C C . ILE A 1 79 ? 4.599 -3.681 -16.734 1.00 89.38 79 ILE A C 1
ATOM 647 O O . ILE A 1 79 ? 4.029 -3.257 -15.734 1.00 89.38 79 ILE A O 1
ATOM 651 N N . GLU A 1 80 ? 4.113 -3.457 -17.957 1.00 89.38 80 GLU A N 1
ATOM 652 C CA . GLU A 1 80 ? 2.846 -2.747 -18.194 1.00 89.38 80 GLU A CA 1
ATOM 653 C C . GLU A 1 80 ? 1.635 -3.443 -17.569 1.00 89.38 80 GLU A C 1
ATOM 655 O O . GLU A 1 80 ? 0.747 -2.793 -17.010 1.00 89.38 80 GLU A O 1
ATOM 660 N N . GLN A 1 81 ? 1.586 -4.773 -17.644 1.00 86.00 81 GLN A N 1
ATOM 661 C CA . GLN A 1 81 ? 0.523 -5.557 -17.019 1.00 86.00 81 GLN A CA 1
ATOM 662 C C . GLN A 1 81 ? 0.591 -5.457 -15.491 1.00 86.00 81 GLN A C 1
ATOM 664 O O . GLN A 1 81 ? -0.441 -5.235 -14.855 1.00 86.00 81 GLN A O 1
ATOM 669 N N . LEU A 1 82 ? 1.793 -5.551 -14.910 1.00 84.19 82 LEU A N 1
ATOM 670 C CA . LEU A 1 82 ? 2.017 -5.350 -13.474 1.00 84.19 82 LEU A CA 1
ATOM 671 C C . LEU A 1 82 ? 1.623 -3.936 -13.033 1.00 84.19 82 LEU A C 1
ATOM 673 O O . LEU A 1 82 ? 0.915 -3.776 -12.041 1.00 84.19 82 LEU A O 1
ATOM 677 N N . TYR A 1 83 ? 2.021 -2.920 -13.799 1.00 87.44 83 TYR A N 1
ATOM 678 C CA . TYR A 1 83 ? 1.664 -1.525 -13.561 1.00 87.44 83 TYR A CA 1
ATOM 679 C C . TYR A 1 83 ? 0.152 -1.319 -13.588 1.00 87.44 83 TYR A C 1
ATOM 681 O O . TYR A 1 83 ? -0.400 -0.743 -12.658 1.00 87.44 83 TYR A O 1
ATOM 689 N N . THR A 1 84 ? -0.528 -1.815 -14.623 1.00 84.94 84 THR A N 1
ATOM 690 C CA . THR A 1 84 ? -1.985 -1.680 -14.766 1.00 84.94 84 THR A CA 1
ATOM 691 C C . THR A 1 84 ? -2.711 -2.355 -13.609 1.00 84.94 84 THR A C 1
ATOM 693 O O . THR A 1 84 ? -3.623 -1.769 -13.028 1.00 84.94 84 THR A O 1
ATOM 696 N N . TYR A 1 85 ? -2.271 -3.560 -13.238 1.00 79.06 85 TYR A N 1
ATOM 697 C CA . TYR A 1 85 ? -2.803 -4.276 -12.085 1.00 79.06 85 TYR A CA 1
ATOM 698 C C . TYR A 1 85 ? -2.628 -3.456 -10.800 1.00 79.06 85 TYR A C 1
ATOM 700 O O . TYR A 1 85 ? -3.612 -3.151 -10.136 1.00 79.06 85 TYR A O 1
ATOM 708 N N . GLY A 1 86 ? -1.410 -3.021 -10.474 1.00 78.75 86 GLY A N 1
ATOM 709 C CA . GLY A 1 86 ? -1.157 -2.281 -9.238 1.00 78.75 86 GLY A CA 1
ATOM 710 C C . GLY A 1 86 ? -1.732 -0.876 -9.192 1.00 78.75 86 GLY A C 1
ATOM 711 O O . GLY A 1 86 ? -2.137 -0.422 -8.128 1.00 78.75 86 GLY A O 1
ATOM 712 N N . ASN A 1 87 ? -1.781 -0.164 -10.316 1.00 82.50 87 ASN A N 1
ATOM 713 C CA . ASN A 1 87 ? -2.271 1.212 -10.363 1.00 82.50 87 ASN A CA 1
ATOM 714 C C . ASN A 1 87 ? -3.738 1.302 -9.916 1.00 82.50 87 ASN A C 1
ATOM 716 O O . ASN A 1 87 ? -4.105 2.251 -9.224 1.00 82.50 87 ASN A O 1
ATOM 720 N N . ASN A 1 88 ? -4.544 0.279 -10.220 1.00 77.12 88 ASN A N 1
ATOM 721 C CA . ASN A 1 88 ? -5.918 0.174 -9.724 1.00 77.12 88 ASN A CA 1
ATOM 722 C C . ASN A 1 88 ? -5.981 0.081 -8.192 1.00 77.12 88 ASN A C 1
ATOM 724 O O . ASN A 1 88 ? -6.909 0.597 -7.577 1.00 77.12 88 ASN A O 1
ATOM 728 N N . PHE A 1 89 ? -4.981 -0.537 -7.564 1.00 75.62 89 PHE A N 1
ATOM 729 C CA . PHE A 1 89 ? -4.939 -0.767 -6.120 1.00 75.62 89 PHE A CA 1
ATOM 730 C C . PHE A 1 89 ? -4.144 0.280 -5.347 1.00 75.62 89 PHE A C 1
ATOM 732 O O . PHE A 1 89 ? -4.360 0.443 -4.149 1.00 75.62 89 PHE A O 1
ATOM 739 N N . TYR A 1 90 ? -3.289 1.047 -6.020 1.00 82.44 90 TYR A N 1
ATOM 740 C CA . TYR A 1 90 ? -2.492 2.108 -5.412 1.00 82.44 90 TYR A CA 1
ATOM 741 C C . TYR A 1 90 ? -3.347 3.173 -4.721 1.00 82.44 90 TYR A C 1
ATOM 743 O O . TYR A 1 90 ? -3.050 3.565 -3.591 1.00 82.44 90 TYR A O 1
ATOM 751 N N . LEU A 1 91 ? -4.430 3.618 -5.368 1.00 80.69 91 LEU A N 1
ATOM 752 C CA . LEU A 1 91 ? -5.337 4.617 -4.791 1.00 80.69 91 LEU A CA 1
ATOM 753 C C . LEU A 1 91 ? -5.976 4.103 -3.496 1.00 80.69 91 LEU A C 1
ATOM 755 O O . LEU A 1 91 ? -5.959 4.795 -2.477 1.00 80.69 91 LEU A O 1
ATOM 759 N N . TYR A 1 92 ? -6.456 2.860 -3.519 1.00 82.75 92 TYR A N 1
ATOM 760 C CA . TYR A 1 92 ? -7.022 2.183 -2.356 1.00 82.75 92 TYR A CA 1
ATOM 761 C C . TYR A 1 92 ? -5.988 1.990 -1.243 1.00 82.75 92 TYR A C 1
ATOM 763 O O . TYR A 1 92 ? -6.259 2.303 -0.087 1.00 82.75 92 TYR A O 1
ATOM 771 N N . ALA A 1 93 ? -4.776 1.545 -1.582 1.00 82.56 93 ALA A N 1
ATOM 772 C CA . ALA A 1 93 ? -3.687 1.367 -0.628 1.00 82.56 93 ALA A CA 1
ATOM 773 C C . ALA A 1 93 ? -3.308 2.686 0.061 1.00 82.56 93 ALA A C 1
ATOM 775 O O . ALA A 1 93 ? -3.072 2.703 1.269 1.00 82.56 93 ALA A O 1
ATOM 776 N N . ASN A 1 94 ? -3.289 3.803 -0.672 1.00 83.69 94 ASN A N 1
ATOM 777 C CA . ASN A 1 94 ? -2.996 5.113 -0.096 1.00 83.69 94 ASN A CA 1
ATOM 778 C C . ASN A 1 94 ? -4.089 5.577 0.881 1.00 83.69 94 ASN A C 1
ATOM 780 O O . ASN A 1 94 ? -3.776 6.083 1.958 1.00 83.69 94 ASN A O 1
ATOM 784 N N . GLN A 1 95 ? -5.364 5.367 0.543 1.00 85.38 95 GLN A N 1
ATOM 785 C CA . GLN A 1 95 ? -6.486 5.663 1.443 1.00 85.38 95 GLN A CA 1
ATOM 786 C C . GLN A 1 95 ? -6.442 4.792 2.705 1.00 85.38 95 GLN A C 1
ATOM 788 O O . GLN A 1 95 ? -6.545 5.303 3.818 1.00 85.38 95 GLN A O 1
ATOM 793 N N . LEU A 1 96 ? -6.210 3.487 2.549 1.00 85.44 96 LEU A N 1
ATOM 794 C CA . LEU A 1 96 ? -6.073 2.555 3.668 1.00 85.44 96 LEU A CA 1
ATOM 795 C C . LEU A 1 96 ? -4.897 2.919 4.581 1.00 85.44 96 LEU A C 1
ATOM 797 O O . LEU A 1 96 ? -5.030 2.823 5.797 1.00 85.44 96 LEU A O 1
ATOM 801 N N . LYS A 1 97 ? -3.773 3.393 4.026 1.00 87.62 97 LYS A N 1
ATOM 802 C CA . LYS A 1 97 ? -2.635 3.887 4.818 1.00 87.62 97 LYS A CA 1
ATOM 803 C C . LYS A 1 97 ? -2.997 5.113 5.647 1.00 87.62 97 LYS A C 1
ATOM 805 O O . LYS A 1 97 ? -2.601 5.188 6.805 1.00 87.62 97 LYS A O 1
ATOM 810 N N . GLN A 1 98 ? -3.752 6.053 5.083 1.00 86.25 98 GLN A N 1
ATOM 811 C CA . GLN A 1 98 ? -4.221 7.223 5.831 1.00 86.25 98 GLN A CA 1
ATOM 812 C C . GLN A 1 98 ? -5.130 6.806 6.994 1.00 86.25 98 GLN A C 1
ATOM 814 O O . GLN A 1 98 ? -4.923 7.264 8.115 1.00 86.25 98 GLN A O 1
ATOM 819 N N . ILE A 1 99 ? -6.062 5.878 6.756 1.00 85.50 99 ILE A N 1
ATOM 820 C CA . ILE A 1 99 ? -6.950 5.329 7.794 1.00 85.50 99 ILE A CA 1
ATOM 821 C C . ILE A 1 99 ? -6.149 4.588 8.873 1.00 85.50 99 ILE A C 1
ATOM 823 O O . ILE A 1 99 ? -6.388 4.784 10.061 1.00 85.50 99 ILE A O 1
ATOM 827 N N . ALA A 1 100 ? -5.178 3.762 8.478 1.00 85.19 100 ALA A N 1
ATOM 828 C CA . ALA A 1 100 ? -4.311 3.039 9.404 1.00 85.19 100 ALA A CA 1
ATOM 829 C C . ALA A 1 100 ? -3.492 3.990 10.281 1.00 85.19 100 ALA A C 1
ATOM 831 O O . ALA A 1 100 ? -3.477 3.845 11.500 1.00 85.19 100 ALA A O 1
ATOM 832 N N . ASN A 1 101 ? -2.881 5.012 9.682 1.00 86.00 101 ASN A N 1
ATOM 833 C CA . ASN A 1 101 ? -2.145 6.030 10.423 1.00 86.00 101 ASN A CA 1
ATOM 834 C C . ASN A 1 101 ? -3.056 6.805 11.377 1.00 86.00 101 ASN A C 1
ATOM 836 O O . ASN A 1 101 ? -2.661 7.046 12.514 1.00 86.00 101 ASN A O 1
ATOM 840 N N . PHE A 1 102 ? -4.269 7.161 10.949 1.00 83.19 102 PHE A N 1
ATOM 841 C CA . PHE A 1 102 ? -5.260 7.804 11.809 1.00 83.19 102 PHE A CA 1
ATOM 842 C C . PHE A 1 102 ? -5.600 6.925 13.019 1.00 83.19 102 PHE A C 1
ATOM 844 O O . PHE A 1 102 ? -5.502 7.386 14.151 1.00 83.19 102 PHE A O 1
ATOM 851 N N . TYR A 1 103 ? -5.912 5.645 12.806 1.00 80.38 103 TYR A N 1
ATOM 852 C CA . TYR A 1 103 ? -6.217 4.707 13.889 1.00 80.38 103 TYR A CA 1
ATOM 853 C C . TYR A 1 103 ? -5.032 4.526 14.856 1.00 80.38 103 TYR A C 1
ATOM 855 O O . TYR A 1 103 ? -5.195 4.610 16.072 1.00 80.38 103 TYR A O 1
ATOM 863 N N . ASN A 1 104 ? -3.819 4.352 14.324 1.00 84.44 104 ASN A N 1
ATOM 864 C CA . ASN A 1 104 ? -2.611 4.124 15.124 1.00 84.44 104 ASN A CA 1
ATOM 865 C C . ASN A 1 104 ? -2.172 5.374 15.911 1.00 84.44 104 ASN A C 1
ATOM 867 O O . ASN A 1 104 ? -1.574 5.262 16.979 1.00 84.44 104 ASN A O 1
ATOM 871 N N . THR A 1 105 ? -2.459 6.576 15.401 1.00 81.31 105 THR A N 1
ATOM 872 C CA . THR A 1 105 ? -2.159 7.846 16.092 1.00 81.31 105 THR A CA 1
ATOM 873 C C . THR A 1 105 ? -3.277 8.271 17.038 1.00 81.31 105 THR A C 1
ATOM 875 O O . THR A 1 105 ? -3.028 8.919 18.050 1.00 81.31 105 THR A O 1
ATOM 878 N N . MET A 1 106 ? -4.513 7.851 16.790 1.00 74.56 106 MET A N 1
ATOM 879 C CA . MET A 1 106 ? -5.644 8.130 17.667 1.00 74.56 106 MET A CA 1
ATOM 880 C C . MET A 1 106 ? -5.423 7.577 19.083 1.00 74.56 106 MET A C 1
ATOM 882 O O . MET A 1 106 ? -5.723 8.270 20.052 1.00 74.56 106 MET A O 1
ATOM 886 N N . SER A 1 107 ? -4.826 6.390 19.244 1.00 65.25 107 SER A N 1
ATOM 887 C CA . SER A 1 107 ? -4.531 5.855 20.583 1.00 65.25 107 SER A CA 1
ATOM 888 C C . SER A 1 107 ? -3.570 6.725 21.403 1.00 65.25 107 SER A C 1
ATOM 890 O O . SER A 1 107 ? -3.577 6.630 22.627 1.00 65.25 107 SER A O 1
ATOM 892 N N . THR A 1 108 ? -2.748 7.560 20.755 1.00 68.56 108 THR A N 1
ATOM 893 C CA . THR A 1 108 ? -1.823 8.480 21.438 1.00 68.56 108 THR A CA 1
ATOM 894 C C . THR A 1 108 ? -2.399 9.884 21.627 1.00 68.56 108 THR A C 1
ATOM 896 O O . THR A 1 108 ? -1.937 10.604 22.506 1.00 68.56 108 THR A O 1
ATOM 899 N N . GLN A 1 109 ? -3.408 10.272 20.841 1.00 68.94 109 GLN A N 1
ATOM 900 C CA . GLN A 1 109 ? -4.063 11.585 20.920 1.00 68.94 109 GLN A CA 1
ATOM 901 C C . GLN A 1 109 ? -5.303 11.605 21.829 1.00 68.94 109 GLN A C 1
ATOM 903 O O . GLN A 1 109 ? -5.726 12.676 22.259 1.00 68.94 109 GLN A O 1
ATOM 908 N N . ILE A 1 110 ? -5.896 10.444 22.125 1.00 69.38 110 ILE A N 1
ATOM 909 C CA . ILE A 1 110 ? -7.065 10.337 23.006 1.00 69.38 110 ILE A CA 1
ATOM 910 C C . ILE A 1 110 ? -6.678 10.596 24.461 1.00 69.38 110 ILE A C 1
ATOM 912 O O . ILE A 1 110 ? -5.837 9.902 25.033 1.00 69.38 110 ILE A O 1
ATOM 916 N N . ILE A 1 111 ? -7.384 11.536 25.088 1.00 68.06 111 ILE A N 1
ATOM 917 C CA . ILE A 1 111 ? -7.278 11.813 26.524 1.00 68.06 111 ILE A CA 1
ATOM 918 C C . ILE A 1 111 ? -8.120 10.786 27.301 1.00 68.06 111 ILE A C 1
ATOM 920 O O . ILE A 1 111 ? -9.158 10.325 26.823 1.00 68.06 111 ILE A O 1
ATOM 924 N N . ASP A 1 112 ? -7.709 10.432 28.522 1.00 68.06 112 ASP A N 1
ATOM 925 C CA . ASP A 1 112 ? -8.363 9.404 29.346 1.00 68.06 112 ASP A CA 1
ATOM 926 C C . ASP A 1 112 ? -9.878 9.604 29.527 1.00 68.06 112 ASP A C 1
ATOM 928 O O . ASP A 1 112 ? -10.637 8.635 29.499 1.00 68.06 112 ASP A O 1
ATOM 932 N N . SER A 1 113 ? -10.337 10.854 29.628 1.00 68.25 113 SER A N 1
ATOM 933 C CA . SER A 1 113 ? -11.757 11.210 29.757 1.00 68.25 113 SER A CA 1
ATOM 934 C C . SER A 1 113 ? -12.591 10.929 28.499 1.00 68.25 113 SER A C 1
ATOM 936 O O . SER A 1 113 ? -13.802 10.745 28.597 1.00 68.25 113 SER A O 1
ATOM 938 N N . GLN A 1 114 ? -11.963 10.843 27.323 1.00 67.81 114 GLN A N 1
ATOM 939 C CA . GLN A 1 114 ? -12.622 10.559 26.044 1.00 67.81 114 GLN A CA 1
ATOM 940 C C . GLN A 1 114 ? -12.686 9.055 25.735 1.00 67.81 114 GLN A C 1
ATOM 942 O O . GLN A 1 114 ? -13.486 8.633 24.895 1.00 67.81 114 GLN A O 1
ATOM 947 N N . LYS A 1 115 ? -11.891 8.225 26.430 1.00 69.50 115 LYS A N 1
ATOM 948 C CA . LYS A 1 115 ? -11.796 6.775 26.172 1.00 69.50 115 LYS A CA 1
ATOM 949 C C . LYS A 1 115 ? -13.152 6.078 26.239 1.00 69.50 115 LYS A C 1
ATOM 951 O O . LYS A 1 115 ? -13.470 5.284 25.361 1.00 69.50 115 LYS A O 1
ATOM 956 N N . GLY A 1 116 ? -13.971 6.400 27.243 1.00 72.81 116 GLY A N 1
ATOM 957 C CA . GLY A 1 116 ? -15.303 5.807 27.404 1.00 72.81 116 GLY A CA 1
ATOM 958 C C . GLY A 1 116 ? -16.281 6.184 26.286 1.00 72.81 116 GLY A C 1
ATOM 959 O O . GLY A 1 116 ? -17.065 5.342 25.857 1.00 72.81 116 GLY A O 1
ATOM 960 N N . MET A 1 117 ? -16.200 7.418 25.775 1.00 73.38 117 MET A N 1
ATOM 961 C CA . MET A 1 117 ? -17.073 7.921 24.704 1.00 73.38 117 MET A CA 1
ATOM 962 C C . MET A 1 117 ? -16.709 7.403 23.313 1.00 73.38 117 MET A C 1
ATOM 964 O O . MET A 1 117 ? -17.581 7.378 22.451 1.00 73.38 117 MET A O 1
ATOM 968 N N . LEU A 1 118 ? -15.442 7.046 23.092 1.00 76.00 118 LEU A N 1
ATOM 969 C CA . LEU A 1 118 ? -14.928 6.564 21.805 1.00 76.00 118 LEU A CA 1
ATOM 970 C C . LEU A 1 118 ? -14.903 5.033 21.710 1.00 76.00 118 LEU A C 1
ATOM 972 O O . LEU A 1 118 ? -14.687 4.480 20.632 1.00 76.00 118 LEU A O 1
ATOM 976 N N . LEU A 1 119 ? -15.117 4.333 22.829 1.00 75.50 119 LEU A N 1
ATOM 977 C CA . LEU A 1 119 ? -15.013 2.878 22.907 1.00 75.50 119 LEU A CA 1
ATOM 978 C C . LEU A 1 119 ? -16.037 2.161 22.015 1.00 75.50 119 LEU A C 1
ATOM 980 O O . LEU A 1 119 ? -15.715 1.128 21.429 1.00 75.50 119 LEU A O 1
ATOM 984 N N . SER A 1 120 ? -17.261 2.685 21.903 1.00 79.62 120 SER A N 1
ATOM 985 C CA . SER A 1 120 ? -18.303 2.122 21.032 1.00 79.62 120 SER A CA 1
ATOM 986 C C . SER A 1 120 ? -17.910 2.174 19.558 1.00 79.62 120 SER A C 1
ATOM 988 O O . SER A 1 120 ? -18.034 1.178 18.848 1.00 79.62 120 SER A O 1
ATOM 990 N N . GLU A 1 121 ? -17.385 3.308 19.109 1.00 79.94 121 GLU A N 1
ATOM 991 C CA . GLU A 1 121 ? -17.015 3.559 17.718 1.00 79.94 121 GLU A CA 1
ATOM 992 C C . GLU A 1 121 ? -15.726 2.829 17.352 1.00 79.94 121 GLU A C 1
ATOM 994 O O . GLU A 1 121 ? -15.626 2.274 16.261 1.00 79.94 121 GLU A O 1
ATOM 999 N N . ALA A 1 122 ? -14.761 2.766 18.276 1.00 76.56 122 ALA A N 1
ATOM 1000 C CA . ALA A 1 122 ? -13.555 1.963 18.106 1.00 76.56 122 ALA A CA 1
ATOM 1001 C C . ALA A 1 122 ? -13.902 0.474 17.929 1.00 76.56 122 ALA A C 1
ATOM 1003 O O . ALA A 1 122 ? -13.356 -0.188 17.048 1.00 76.56 122 ALA A O 1
ATOM 1004 N N . ARG A 1 123 ? -14.874 -0.045 18.694 1.00 78.75 123 ARG A N 1
ATOM 1005 C CA . ARG A 1 123 ? -15.374 -1.420 18.527 1.00 78.75 123 ARG A CA 1
ATOM 1006 C C . ARG A 1 123 ? -16.095 -1.631 17.196 1.00 78.75 123 ARG A C 1
ATOM 1008 O O . ARG A 1 123 ? -15.866 -2.659 16.563 1.00 78.75 123 ARG A O 1
ATOM 1015 N N . GLU A 1 124 ? -16.929 -0.684 16.759 1.00 82.00 124 GLU A N 1
ATOM 1016 C CA . GLU A 1 124 ? -17.586 -0.734 15.439 1.00 82.00 124 GLU A CA 1
ATOM 1017 C C . GLU A 1 124 ? -16.534 -0.783 14.318 1.00 82.00 124 GLU A C 1
ATOM 1019 O O . GLU A 1 124 ? -16.626 -1.609 13.407 1.00 82.00 124 GLU A O 1
ATOM 1024 N N . PHE A 1 125 ? -15.487 0.041 14.424 1.00 82.12 125 PHE A N 1
ATOM 1025 C CA . PHE A 1 125 ? -14.368 0.064 13.486 1.00 82.12 125 PHE A CA 1
ATOM 1026 C C . PHE A 1 125 ? -13.595 -1.263 13.471 1.00 82.12 125 PHE A C 1
ATOM 1028 O O . PHE A 1 125 ? -13.401 -1.851 12.406 1.00 82.12 125 PHE A O 1
ATOM 1035 N N . GLU A 1 126 ? -13.200 -1.783 14.636 1.00 79.50 126 GLU A N 1
ATOM 1036 C CA . GLU A 1 126 ? -12.511 -3.073 14.733 1.00 79.50 126 GLU A CA 1
ATOM 1037 C C . GLU A 1 126 ? -13.344 -4.220 14.163 1.00 79.50 126 GLU A C 1
ATOM 1039 O O . GLU A 1 126 ? -12.815 -5.095 13.474 1.00 79.50 126 GLU A O 1
ATOM 1044 N N . GLN A 1 127 ? -14.646 -4.237 14.457 1.00 82.25 127 GLN A N 1
ATOM 1045 C CA . GLN A 1 127 ? -15.552 -5.241 13.923 1.00 82.25 127 GLN A CA 1
ATOM 1046 C C . GLN A 1 127 ? -15.595 -5.151 12.399 1.00 82.25 127 GLN A C 1
ATOM 1048 O O . GLN A 1 127 ? -15.504 -6.178 11.726 1.00 82.25 127 GLN A O 1
ATOM 1053 N N . LEU A 1 128 ? -15.641 -3.943 11.837 1.00 83.31 128 LEU A N 1
ATOM 1054 C CA . LEU A 1 128 ? -15.620 -3.746 10.393 1.00 83.31 128 LEU A CA 1
ATOM 1055 C C . LEU A 1 128 ? -14.328 -4.281 9.755 1.00 83.31 128 LEU A C 1
ATOM 1057 O O . LEU A 1 128 ? -14.401 -4.991 8.752 1.00 83.31 128 LEU A O 1
ATOM 1061 N N . VAL A 1 129 ? -13.166 -4.044 10.373 1.00 81.19 129 VAL A N 1
ATOM 1062 C CA . VAL A 1 129 ? -11.877 -4.609 9.925 1.00 81.19 129 VAL A CA 1
ATOM 1063 C C . VAL A 1 129 ? -11.860 -6.142 10.036 1.00 81.19 129 VAL A C 1
ATOM 1065 O O . VAL A 1 129 ? -11.409 -6.834 9.120 1.00 81.19 129 VAL A O 1
ATOM 1068 N N . LYS A 1 130 ? -12.393 -6.706 11.125 1.00 78.94 130 LYS A N 1
ATOM 1069 C CA . LYS A 1 130 ? -12.482 -8.164 11.339 1.00 78.94 130 LYS A CA 1
ATOM 1070 C C . LYS A 1 130 ? -13.432 -8.851 10.348 1.00 78.94 130 LYS A C 1
ATOM 1072 O O . LYS A 1 130 ? -13.208 -10.007 10.002 1.00 78.94 130 LYS A O 1
ATOM 1077 N N . THR A 1 131 ? -14.449 -8.142 9.854 1.00 76.75 131 THR A N 1
ATOM 1078 C CA . THR A 1 131 ? -15.457 -8.676 8.914 1.00 76.75 131 THR A CA 1
ATOM 1079 C C . THR A 1 131 ? -15.017 -8.581 7.445 1.00 76.75 131 THR A C 1
ATOM 1081 O O . THR A 1 131 ? -15.776 -8.945 6.553 1.00 76.75 131 THR A O 1
ATOM 1084 N N . GLN A 1 132 ? -13.785 -8.149 7.150 1.00 72.69 132 GLN A N 1
ATOM 1085 C CA . GLN A 1 132 ? -13.284 -8.008 5.773 1.00 72.69 132 GLN A CA 1
ATOM 1086 C C . GLN A 1 132 ? -13.090 -9.334 5.010 1.00 72.69 132 GLN A C 1
ATOM 1088 O O . GLN A 1 132 ? -12.521 -9.308 3.926 1.00 72.69 132 GLN A O 1
ATOM 1093 N N . ASN A 1 133 ? -13.475 -10.483 5.580 1.00 59.94 133 ASN A N 1
ATOM 1094 C CA . ASN A 1 133 ? -13.018 -11.821 5.181 1.00 59.94 133 ASN A CA 1
ATOM 1095 C C . ASN A 1 133 ? -13.169 -12.153 3.681 1.00 59.94 133 ASN A C 1
ATOM 1097 O O . ASN A 1 133 ? -12.413 -12.991 3.204 1.00 59.94 133 ASN A O 1
ATOM 1101 N N . ASP A 1 134 ? -14.037 -11.452 2.944 1.00 60.69 134 ASP A N 1
ATOM 1102 C CA . ASP A 1 134 ? -14.263 -11.650 1.504 1.00 60.69 134 ASP A CA 1
ATOM 1103 C C . ASP A 1 134 ? -13.810 -10.474 0.610 1.00 60.69 134 ASP A C 1
ATOM 1105 O O . ASP A 1 134 ? -14.009 -10.500 -0.609 1.00 60.69 134 ASP A O 1
ATOM 1109 N N . VAL A 1 135 ? -13.217 -9.421 1.184 1.00 67.69 135 VAL A N 1
ATOM 1110 C CA . VAL A 1 135 ? -12.726 -8.254 0.438 1.00 67.69 135 VAL A CA 1
ATOM 1111 C C . VAL A 1 135 ? -11.244 -8.448 0.136 1.00 67.69 135 VAL A C 1
ATOM 1113 O O . VAL A 1 135 ? -10.371 -8.161 0.953 1.00 67.69 135 VAL A O 1
ATOM 1116 N N . LEU A 1 136 ? -10.980 -8.967 -1.057 1.00 68.94 136 LEU A N 1
ATOM 1117 C CA . LEU A 1 136 ? -9.641 -9.184 -1.596 1.00 68.94 136 LEU A CA 1
ATOM 1118 C C . LEU A 1 136 ? -9.275 -8.081 -2.586 1.00 68.94 136 LEU A C 1
ATOM 1120 O O . LEU A 1 136 ? -10.153 -7.491 -3.219 1.00 68.94 136 LEU A O 1
ATOM 1124 N N . TRP A 1 137 ? -7.971 -7.900 -2.810 1.00 72.69 137 TRP A N 1
ATOM 1125 C CA . TRP A 1 137 ? -7.445 -7.043 -3.876 1.00 72.69 137 TRP A CA 1
ATOM 1126 C C . TRP A 1 137 ? -7.952 -7.438 -5.277 1.00 72.69 137 TRP A C 1
ATOM 1128 O O . TRP A 1 137 ? -7.748 -6.700 -6.215 1.00 72.69 137 TRP A O 1
ATOM 1138 N N . ASP A 1 138 ? -8.635 -8.564 -5.465 1.00 69.38 138 ASP A N 1
ATOM 1139 C CA . ASP A 1 138 ? -9.199 -8.994 -6.753 1.00 69.38 138 ASP A CA 1
ATOM 1140 C C . ASP A 1 138 ? -10.409 -8.156 -7.231 1.00 69.38 138 ASP A C 1
ATOM 1142 O O . ASP A 1 138 ? -10.576 -7.972 -8.437 1.00 69.38 138 ASP A O 1
ATOM 1146 N N . LYS A 1 139 ? -11.225 -7.601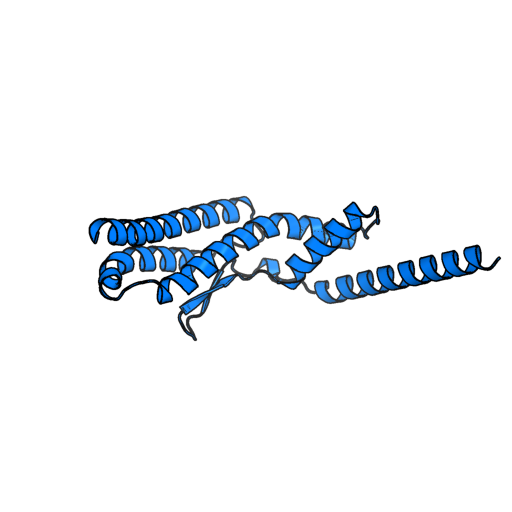 -6.315 1.00 74.75 139 LYS A N 1
ATOM 1147 C CA . LYS A 1 139 ? -12.552 -7.029 -6.636 1.00 74.75 139 LYS A CA 1
ATOM 1148 C C . LYS A 1 139 ? -12.640 -5.517 -6.361 1.00 74.75 139 LYS A C 1
ATOM 1150 O O . LYS A 1 139 ? -12.968 -5.127 -5.237 1.00 74.75 139 LYS A O 1
ATOM 1155 N N . PRO A 1 140 ? -12.442 -4.640 -7.369 1.00 75.31 140 PRO A N 1
ATOM 1156 C CA . PRO A 1 140 ? -12.407 -3.183 -7.180 1.00 75.31 140 PRO A CA 1
ATOM 1157 C C . PRO A 1 140 ? -13.670 -2.584 -6.544 1.00 75.31 140 PRO A C 1
ATOM 1159 O O . PRO A 1 140 ? -13.583 -1.701 -5.687 1.00 75.31 140 PRO A O 1
ATOM 1162 N N . GLU A 1 141 ? -14.853 -3.077 -6.916 1.00 80.12 141 GLU A N 1
ATOM 1163 C CA . GLU A 1 141 ? -16.128 -2.600 -6.362 1.00 80.12 141 GLU A CA 1
ATOM 1164 C C . GLU A 1 141 ? -16.254 -2.927 -4.871 1.00 80.12 141 GLU A C 1
ATOM 1166 O O . GLU A 1 141 ? -16.596 -2.063 -4.060 1.00 80.12 141 GLU A O 1
ATOM 1171 N N . SER A 1 142 ? -15.908 -4.159 -4.487 1.00 79.62 142 SER A N 1
ATOM 1172 C CA . SER A 1 142 ? -15.914 -4.595 -3.090 1.00 79.62 142 SER A CA 1
ATOM 1173 C C . SER A 1 142 ? -14.888 -3.820 -2.258 1.00 79.62 142 SER A C 1
ATOM 1175 O O . SER A 1 142 ? -15.223 -3.376 -1.158 1.00 79.62 142 SER A O 1
ATOM 1177 N N . CYS A 1 143 ? -13.687 -3.580 -2.800 1.00 78.12 143 CYS A N 1
ATOM 1178 C CA . CYS A 1 143 ? -12.665 -2.733 -2.176 1.00 78.12 143 CYS A CA 1
ATOM 1179 C C . CYS A 1 143 ? -13.182 -1.313 -1.933 1.00 78.12 143 CYS A C 1
ATOM 1181 O O . CYS A 1 143 ? -13.070 -0.794 -0.825 1.00 78.12 143 CYS A O 1
ATOM 1183 N N . THR A 1 144 ? -13.809 -0.703 -2.941 1.00 82.19 144 THR A N 1
ATOM 118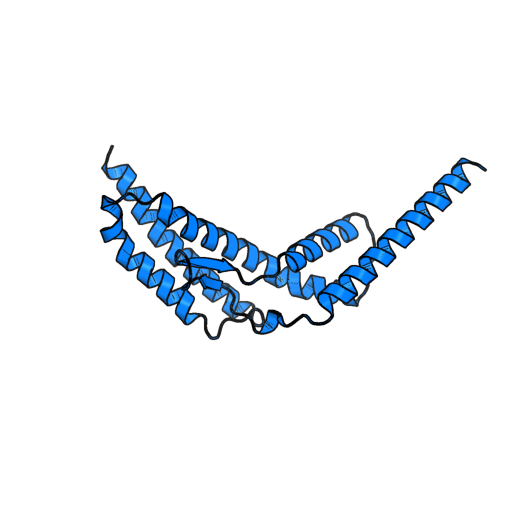4 C CA . THR A 1 144 ? -14.347 0.662 -2.847 1.00 82.19 144 THR A CA 1
ATOM 1185 C C . THR A 1 144 ? -15.427 0.768 -1.774 1.00 82.19 144 THR A C 1
ATOM 1187 O O . THR A 1 144 ? -15.394 1.668 -0.935 1.00 82.19 144 THR A O 1
ATOM 1190 N N . LEU A 1 145 ? -16.384 -0.165 -1.762 1.00 84.81 145 LEU A N 1
ATOM 1191 C CA . LEU A 1 145 ? -17.454 -0.186 -0.764 1.00 84.81 145 LEU A CA 1
ATOM 1192 C C . LEU A 1 145 ? -16.907 -0.375 0.653 1.00 84.81 145 LEU A C 1
ATOM 1194 O O . LEU A 1 145 ? -17.375 0.283 1.583 1.00 84.81 145 LEU A O 1
ATOM 1198 N N . PHE A 1 146 ? -15.922 -1.254 0.820 1.00 84.56 146 PHE A N 1
ATOM 1199 C CA . PHE A 1 146 ? -15.277 -1.494 2.106 1.00 84.56 146 PHE A CA 1
ATOM 1200 C C . PHE A 1 146 ? -14.509 -0.266 2.605 1.00 84.56 146 PHE A C 1
ATOM 1202 O O . PHE A 1 146 ? -14.717 0.165 3.739 1.00 84.56 146 PHE A O 1
ATOM 1209 N N . ILE A 1 147 ? -13.697 0.353 1.745 1.00 84.69 147 ILE A N 1
ATOM 1210 C CA . ILE A 1 147 ? -12.940 1.566 2.077 1.00 84.69 147 ILE A CA 1
ATOM 1211 C C . ILE A 1 147 ? -13.886 2.707 2.439 1.00 84.69 147 ILE A C 1
ATOM 1213 O O . ILE A 1 147 ? -13.695 3.349 3.464 1.00 84.69 147 ILE A O 1
ATOM 1217 N N . ASN A 1 148 ? -14.965 2.913 1.682 1.00 85.94 148 ASN A N 1
ATOM 1218 C CA . ASN A 1 148 ? -15.955 3.942 2.005 1.00 85.94 148 ASN A CA 1
ATOM 1219 C C . ASN A 1 148 ? -16.632 3.707 3.364 1.00 85.94 148 ASN A C 1
ATOM 1221 O O . ASN A 1 148 ? -16.920 4.666 4.081 1.00 85.94 148 ASN A O 1
ATOM 1225 N N . LYS A 1 149 ? -16.890 2.449 3.745 1.00 87.06 149 LYS A N 1
ATOM 1226 C CA . LYS A 1 149 ? -17.402 2.127 5.086 1.00 87.06 149 LYS A CA 1
ATOM 1227 C C . LYS A 1 149 ? -16.370 2.436 6.174 1.00 87.06 149 LYS A C 1
ATOM 1229 O O . LYS A 1 149 ? -16.746 3.000 7.199 1.00 87.06 149 LYS A O 1
ATOM 1234 N N . LEU A 1 150 ? -15.093 2.120 5.943 1.00 84.75 150 LEU A N 1
ATOM 1235 C CA . LEU A 1 150 ? -14.001 2.444 6.867 1.00 84.75 150 LEU A CA 1
ATOM 1236 C C . LEU A 1 150 ? -13.800 3.949 7.032 1.00 84.75 150 LEU A C 1
ATOM 1238 O O . LEU A 1 150 ? -13.654 4.403 8.161 1.00 84.75 150 LEU A O 1
ATOM 1242 N N . ILE A 1 151 ? -13.841 4.717 5.939 1.00 84.00 151 ILE A N 1
ATOM 1243 C CA . ILE A 1 151 ? -13.740 6.182 5.977 1.00 84.00 151 ILE A CA 1
ATOM 1244 C C . ILE A 1 151 ? -14.855 6.741 6.860 1.00 84.00 151 ILE A C 1
ATOM 1246 O O . ILE A 1 151 ? -14.568 7.419 7.843 1.00 84.00 151 ILE A O 1
ATOM 1250 N N . LYS A 1 152 ? -16.111 6.358 6.606 1.00 85.31 152 LYS A N 1
ATOM 1251 C CA . LYS A 1 152 ? -17.252 6.805 7.422 1.00 85.31 152 LYS A CA 1
ATOM 1252 C C . LYS A 1 152 ? -17.105 6.429 8.897 1.00 85.31 152 LYS A C 1
ATOM 1254 O O . LYS A 1 152 ? -17.435 7.229 9.768 1.00 85.31 152 LYS A O 1
ATOM 1259 N N . ALA A 1 153 ? -16.621 5.222 9.192 1.00 83.44 153 ALA A N 1
ATOM 1260 C CA . ALA A 1 153 ? -16.359 4.806 10.567 1.00 83.44 153 ALA A CA 1
ATOM 1261 C C . ALA A 1 153 ? -15.251 5.661 11.213 1.00 83.44 153 ALA A C 1
ATOM 1263 O O . ALA A 1 153 ? -15.416 6.112 12.343 1.00 83.44 153 ALA A O 1
ATOM 1264 N N . SER A 1 154 ? -14.170 5.958 10.486 1.00 79.38 154 SER A N 1
ATOM 1265 C CA . SER A 1 154 ? -13.079 6.815 10.970 1.00 79.38 154 SER A CA 1
ATOM 1266 C C . SER A 1 154 ? -13.504 8.276 11.180 1.00 79.38 154 SER A C 1
ATOM 1268 O O . SER A 1 154 ? -13.113 8.898 12.166 1.00 79.38 154 SER A O 1
ATOM 1270 N N . GLU A 1 155 ? -14.381 8.812 10.328 1.00 79.75 155 GLU A N 1
ATOM 1271 C CA . GLU A 1 155 ? -14.938 10.163 10.464 1.00 79.75 155 GLU A CA 1
ATOM 1272 C C . GLU A 1 155 ? -15.827 10.287 11.705 1.00 79.75 155 GLU A C 1
ATOM 1274 O O . GLU A 1 155 ? -15.703 11.258 12.449 1.00 79.75 155 GLU A O 1
ATOM 1279 N N . LYS A 1 156 ? -16.683 9.290 11.986 1.00 79.38 156 LYS A N 1
ATOM 1280 C CA . LYS A 1 156 ? -17.499 9.262 13.218 1.00 79.38 156 LYS A CA 1
ATOM 1281 C C . LYS A 1 156 ? -16.627 9.359 14.471 1.00 79.38 156 LYS A C 1
ATOM 1283 O O . LYS A 1 156 ? -16.967 10.078 15.410 1.00 79.38 156 LYS A O 1
ATOM 1288 N N . VAL A 1 157 ? -15.515 8.629 14.470 1.00 74.12 157 VAL A N 1
ATOM 1289 C CA . VAL A 1 157 ? -14.536 8.631 15.556 1.00 74.12 157 VAL A CA 1
ATOM 1290 C C . VAL A 1 157 ? -13.867 10.005 15.674 1.00 74.12 157 VAL A C 1
ATOM 1292 O O . VAL A 1 157 ? -13.793 10.556 16.769 1.00 74.12 157 VAL A O 1
ATOM 1295 N N . SER A 1 158 ? -13.453 10.601 14.552 1.00 71.94 158 SER A N 1
ATOM 1296 C CA . SER A 1 158 ? -12.830 11.931 14.513 1.00 71.94 158 SER A CA 1
ATOM 1297 C C . SER A 1 158 ? -13.755 13.040 15.031 1.00 71.94 158 SER A C 1
ATOM 1299 O O . SER A 1 158 ? -13.356 13.799 15.915 1.00 71.94 158 SER A O 1
ATOM 1301 N N . LEU A 1 159 ? -15.006 13.087 14.557 1.00 66.06 159 LEU A N 1
ATOM 1302 C CA . LEU A 1 159 ? -15.996 14.103 14.940 1.00 66.06 159 LEU A CA 1
ATOM 1303 C C . LEU A 1 159 ? -16.270 14.119 16.449 1.00 66.06 159 LEU A C 1
ATOM 1305 O O . LEU A 1 159 ? -16.454 15.184 17.044 1.00 66.06 159 LEU A O 1
ATOM 1309 N N . LYS A 1 160 ? -16.294 12.942 17.084 1.00 64.38 160 LYS A N 1
ATOM 1310 C CA . LYS A 1 160 ? -16.482 12.828 18.536 1.00 64.38 160 LYS A CA 1
ATOM 1311 C C . LYS A 1 160 ? -15.272 13.333 19.318 1.00 64.38 160 LYS A C 1
ATOM 1313 O O . LYS A 1 160 ? -15.458 13.986 20.343 1.00 64.38 160 LYS A O 1
ATOM 1318 N N . THR A 1 161 ? -14.063 13.096 18.817 1.00 58.84 161 THR A N 1
ATOM 1319 C CA . THR A 1 161 ? -12.827 13.603 19.424 1.00 58.84 161 THR A CA 1
ATOM 1320 C C . THR A 1 161 ? -12.734 15.128 19.316 1.00 58.84 161 THR A C 1
ATOM 1322 O O . THR A 1 161 ? -12.430 15.783 20.309 1.00 58.84 161 THR A O 1
ATOM 1325 N N . THR A 1 162 ? -13.063 15.727 18.164 1.00 59.97 162 THR A N 1
ATOM 1326 C CA . THR A 1 162 ? -12.981 17.188 17.952 1.00 59.97 162 THR A CA 1
ATOM 1327 C C . THR A 1 162 ? -14.072 17.980 18.664 1.00 59.97 162 THR A C 1
ATOM 1329 O O . THR A 1 162 ? -13.782 19.033 19.227 1.00 59.97 162 THR A O 1
ATOM 1332 N N . ASN A 1 163 ? -15.315 17.485 18.693 1.00 56.88 163 ASN A N 1
ATOM 1333 C CA . ASN A 1 163 ? -16.398 18.175 19.402 1.00 56.88 163 ASN A CA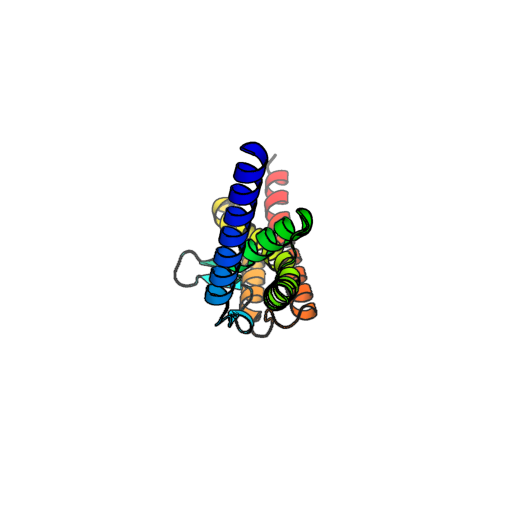 1
ATOM 1334 C C . ASN A 1 163 ? -16.103 18.299 20.901 1.00 56.88 163 ASN A C 1
ATOM 1336 O O . ASN A 1 163 ? -16.410 19.322 21.500 1.00 56.88 163 ASN A O 1
ATOM 1340 N N . PHE A 1 164 ? -15.451 17.304 21.504 1.00 51.75 164 PHE A N 1
ATOM 1341 C CA . PHE A 1 164 ? -15.065 17.370 22.912 1.00 51.75 164 PHE A CA 1
ATOM 1342 C C . PHE A 1 164 ? -14.066 18.501 23.206 1.00 51.75 164 PHE A C 1
ATOM 1344 O O . PHE A 1 164 ? -14.208 19.177 24.220 1.00 51.75 164 PHE A O 1
ATOM 1351 N N . PHE A 1 165 ? -13.096 18.751 22.317 1.00 48.19 165 PHE A N 1
ATOM 1352 C CA . PHE A 1 165 ? -12.177 19.889 22.465 1.00 48.19 165 PHE A CA 1
ATOM 1353 C C . PHE A 1 165 ? -12.906 21.238 22.400 1.00 48.19 165 PHE A C 1
ATOM 1355 O O . PHE A 1 165 ? -12.501 22.179 23.074 1.00 48.19 165 PHE A O 1
ATOM 1362 N N . PHE A 1 166 ? -13.994 21.321 21.632 1.00 46.50 166 PHE A N 1
ATOM 1363 C CA . PHE A 1 166 ? -14.781 22.544 21.472 1.00 46.50 166 PHE A CA 1
ATOM 1364 C C . PHE A 1 166 ? -15.673 22.866 22.680 1.00 46.50 166 PHE A C 1
ATOM 1366 O O . PHE A 1 166 ? -15.947 24.029 22.930 1.00 46.50 166 PHE A O 1
ATOM 1373 N N . PHE A 1 167 ? -16.115 21.858 23.439 1.00 46.34 167 PHE A N 1
ATOM 1374 C CA . PHE A 1 167 ? -16.937 22.050 24.645 1.00 46.34 167 PHE A CA 1
ATOM 1375 C C . PHE A 1 167 ? -16.117 22.310 25.924 1.00 46.34 167 PHE A C 1
ATOM 1377 O O . PHE A 1 167 ? -16.696 22.420 27.005 1.00 46.34 167 PHE A O 1
ATOM 1384 N N . HIS A 1 168 ? -14.785 22.373 25.829 1.00 47.34 168 HIS A N 1
ATOM 1385 C CA . HIS A 1 168 ? -13.887 22.613 26.968 1.00 47.34 168 HIS A CA 1
ATOM 1386 C C . HIS A 1 168 ? -13.109 23.940 26.890 1.00 47.34 168 HIS A C 1
ATOM 1388 O O . HIS A 1 168 ? -12.211 24.164 27.701 1.00 47.34 168 HIS A O 1
ATOM 1394 N N . PHE A 1 169 ? -13.483 24.813 25.952 1.00 36.78 169 PHE A N 1
ATOM 1395 C CA . PHE A 1 169 ? -13.106 26.227 25.880 1.00 36.78 169 PHE A CA 1
ATOM 1396 C C . PHE A 1 169 ? -14.370 27.089 25.882 1.00 36.78 169 PHE A C 1
ATOM 1398 O O . PHE A 1 169 ? -14.283 28.231 26.382 1.00 36.78 169 PHE A O 1
#

Nearest PDB structures (foldseek):
  8glv-assembly1_Co  TM=7.127E-01  e=5.897E-04  Chlamydomonas reinhardtii
  8glv-assembly1_Cn  TM=6.410E-01  e=9.655E-04  Chlamydomonas reinhardtii
  8j07-assembly1_t0  TM=6.334E-01  e=1.581E-03  Homo sapiens
  8j07-assembly1_r0  TM=6.463E-01  e=2.196E-03  Homo sapiens
  8j07-assembly1_k9  TM=7.481E-01  e=9.635E-03  Homo sapiens

Sequence (169 aa):
ETLSRLWNELVEGSNEMFESWTNSVMDQFKNLNDKNKKLLELDVSGKGELKVNYSIDFISLIQQVRLLKEFGHKVSKHIEQLYTYGNNFYLYANQLKQIANFYNTMSTQIIDSQKGMLLSEAREFEQLVKTQNDVLWDKPESCTLFINKLIKASEKVSLKTTNFFFFHF

Organism: Reticulomyxa filosa (NCBI:txid46433)

pLDDT: mean 79.06, std 10.95, range [36.78, 93.88]

InterPro domains:
  IPR013594 Dynein heavy chain, tail [PF08385] (5-137)

Foldseek 3Di:
DVVVVVVVVVVVVVVVVVVVVLVVVCVVCVDDPQQQDQQWDQPPVPPRAIDGSDDPVLVVLLVVVVVCVVVVHDHDPVSVVSNVLSVLCNVLSVLSVVLRVLLVCCVVVDDPVCCVVLVVLVVVLVVLSVPSNPPGSPDSVSSVVSSVVNVVSSVVSVVSRVVVVVVVD

Radius of gyration: 22.17 Å; Cα contacts (8 Å, |Δi|>4): 117; chains: 1; bounding box: 53×41×62 Å